Protein AF-A0A962ECX0-F1 (afdb_monomer_lite)

pLDDT: mean 89.33, std 10.64, range [38.94, 97.62]

Structure (mmCIF, N/CA/C/O backbone):
data_AF-A0A962ECX0-F1
#
_entry.id   AF-A0A962ECX0-F1
#
loop_
_atom_site.group_PDB
_atom_site.id
_atom_site.type_symbol
_atom_site.label_atom_id
_atom_site.label_alt_id
_atom_site.label_comp_id
_atom_site.label_asym_id
_atom_site.label_entity_id
_atom_site.label_seq_id
_atom_site.pdbx_PDB_ins_code
_atom_site.Cartn_x
_atom_site.Cartn_y
_atom_site.Cartn_z
_atom_site.occupancy
_atom_site.B_iso_or_equiv
_atom_site.auth_seq_id
_atom_site.auth_comp_id
_atom_site.auth_asym_id
_atom_site.auth_atom_id
_atom_site.pdbx_PDB_model_num
ATOM 1 N N . MET A 1 1 ? -11.578 4.560 13.783 1.00 57.44 1 MET A N 1
ATOM 2 C CA . MET A 1 1 ? -11.262 5.307 12.537 1.00 57.44 1 MET A CA 1
ATOM 3 C C . MET A 1 1 ? -11.001 6.781 12.845 1.00 57.44 1 MET A C 1
ATOM 5 O O . MET A 1 1 ? -11.845 7.440 13.451 1.00 57.44 1 MET A O 1
ATOM 9 N N . LYS A 1 2 ? -9.832 7.320 12.476 1.00 61.72 2 LYS A N 1
ATOM 10 C CA . LYS A 1 2 ? -9.510 8.738 12.712 1.00 61.72 2 LYS A CA 1
ATOM 11 C C . LYS A 1 2 ? -10.185 9.599 11.638 1.00 61.72 2 LYS A C 1
ATOM 13 O O . LYS A 1 2 ? -9.747 9.627 10.499 1.00 61.72 2 LYS A O 1
ATOM 18 N N . ASN A 1 3 ? -11.250 10.307 12.007 1.00 71.25 3 ASN A N 1
ATOM 19 C CA . ASN A 1 3 ? -12.080 11.113 11.099 1.00 71.25 3 ASN A CA 1
ATOM 20 C C . ASN A 1 3 ? -11.451 12.476 10.760 1.00 71.25 3 ASN A C 1
ATOM 22 O O . ASN A 1 3 ? -12.060 13.521 10.999 1.00 71.25 3 ASN A O 1
ATOM 26 N N . ARG A 1 4 ? -10.203 12.489 10.280 1.00 69.62 4 ARG A N 1
ATOM 27 C CA . ARG A 1 4 ? -9.484 13.726 9.954 1.00 69.62 4 ARG A CA 1
ATOM 28 C C . ARG A 1 4 ? -8.612 13.561 8.703 1.00 69.62 4 ARG A C 1
ATOM 30 O O . ARG A 1 4 ? -7.797 12.644 8.690 1.00 69.62 4 ARG A O 1
ATOM 37 N N . PRO A 1 5 ? -8.717 14.476 7.719 1.00 81.88 5 PRO A N 1
ATOM 38 C CA . PRO A 1 5 ? -9.652 15.611 7.658 1.00 81.88 5 PRO A CA 1
ATOM 39 C C . PRO A 1 5 ? -11.097 15.175 7.331 1.00 81.88 5 PRO A C 1
ATOM 41 O O . PRO A 1 5 ? -11.305 14.142 6.701 1.00 81.88 5 PRO A O 1
ATOM 44 N N . ALA A 1 6 ? -12.099 15.967 7.744 1.00 79.50 6 ALA A N 1
ATOM 45 C CA . ALA A 1 6 ? -13.526 15.635 7.583 1.00 79.50 6 ALA A CA 1
ATOM 46 C C . ALA A 1 6 ? -13.921 15.353 6.122 1.00 79.50 6 ALA A C 1
ATOM 48 O O . ALA A 1 6 ? -14.615 14.375 5.859 1.00 79.50 6 ALA A O 1
ATOM 49 N N . ARG A 1 7 ? -13.355 16.115 5.175 1.00 84.12 7 ARG A N 1
ATOM 50 C CA . ARG A 1 7 ? -13.549 15.913 3.730 1.00 84.12 7 ARG A CA 1
ATOM 51 C C . ARG A 1 7 ? -13.239 14.488 3.258 1.00 84.12 7 ARG A C 1
ATOM 53 O O . ARG A 1 7 ? -13.911 13.979 2.376 1.00 84.12 7 ARG A O 1
ATOM 60 N N . VAL A 1 8 ? -12.236 13.826 3.847 1.00 82.38 8 VAL A N 1
ATOM 61 C CA . VAL A 1 8 ? -11.866 12.454 3.453 1.00 82.38 8 VAL A CA 1
ATOM 62 C C . VAL A 1 8 ? -12.942 11.476 3.906 1.00 82.38 8 VAL A C 1
ATOM 64 O O . VAL A 1 8 ? -13.276 10.561 3.167 1.00 82.38 8 VAL A O 1
ATOM 67 N N . ARG A 1 9 ? -13.541 11.699 5.082 1.00 80.12 9 ARG A N 1
ATOM 68 C CA . ARG A 1 9 ? -14.659 10.884 5.568 1.00 80.12 9 ARG A CA 1
ATOM 69 C C . ARG A 1 9 ? -15.898 11.047 4.690 1.00 80.12 9 ARG A C 1
ATOM 71 O O . ARG A 1 9 ? -16.556 10.052 4.421 1.00 80.12 9 ARG A O 1
ATOM 78 N N . GLU A 1 10 ? -16.222 12.271 4.283 1.00 83.44 10 GLU A N 1
ATOM 79 C CA . GLU A 1 10 ? -17.366 12.533 3.400 1.00 83.44 10 GLU A CA 1
ATOM 80 C C . GLU A 1 10 ? -17.214 11.783 2.077 1.00 83.44 10 GLU A C 1
ATOM 82 O O . GLU A 1 10 ? -18.119 11.050 1.693 1.00 83.44 10 GLU A O 1
ATOM 87 N N . GLN A 1 11 ? -16.038 11.859 1.450 1.00 83.94 11 GLN A N 1
ATOM 88 C CA . GLN A 1 11 ? -15.739 11.093 0.235 1.00 83.94 11 GLN A CA 1
ATOM 89 C C . GLN A 1 11 ? -15.819 9.578 0.475 1.00 83.94 11 GLN A C 1
ATOM 91 O O . GLN A 1 11 ? -16.395 8.858 -0.332 1.00 83.94 11 GLN A O 1
ATOM 96 N N . PHE A 1 12 ? -15.334 9.100 1.625 1.00 83.50 12 PHE A N 1
ATOM 97 C CA . PHE A 1 12 ? -15.445 7.689 2.007 1.00 83.50 12 PHE A CA 1
ATOM 98 C C . PHE A 1 12 ? -16.899 7.212 2.123 1.00 83.50 12 PHE A C 1
ATOM 100 O O . PHE A 1 12 ? -17.197 6.057 1.856 1.00 83.50 12 PHE A O 1
ATOM 107 N N . ILE A 1 13 ? -17.811 8.082 2.561 1.00 82.00 13 ILE A N 1
ATOM 108 C CA . ILE A 1 13 ? -19.236 7.747 2.660 1.00 82.00 13 ILE A CA 1
ATOM 109 C C . ILE A 1 13 ? -19.889 7.786 1.276 1.00 82.00 13 ILE A C 1
ATOM 111 O O . ILE A 1 13 ? -20.697 6.919 0.967 1.00 82.00 13 ILE A O 1
ATOM 115 N N . LEU A 1 14 ? -19.536 8.768 0.444 1.00 86.19 14 LEU A N 1
ATOM 116 C CA . LEU A 1 14 ? -20.088 8.910 -0.907 1.00 86.19 14 LEU A CA 1
ATOM 117 C C . LEU A 1 14 ? -19.712 7.746 -1.834 1.00 86.19 14 LEU A C 1
ATOM 119 O O . LEU A 1 14 ? -20.479 7.425 -2.736 1.00 86.19 14 LEU A O 1
ATOM 123 N N . HIS A 1 15 ? -18.556 7.119 -1.609 1.00 83.75 15 HIS A N 1
ATOM 124 C CA . HIS A 1 15 ? -18.034 6.021 -2.427 1.00 83.75 15 HIS A CA 1
ATOM 125 C C . HIS A 1 15 ? -18.056 4.658 -1.713 1.00 83.75 15 HIS A C 1
ATOM 127 O O . HIS A 1 15 ? -17.298 3.758 -2.077 1.00 83.75 15 HIS A O 1
ATOM 133 N N . ASP A 1 16 ? -18.900 4.496 -0.689 1.00 81.56 16 ASP A N 1
ATOM 134 C CA . ASP A 1 16 ? -19.077 3.219 0.017 1.00 81.56 16 ASP A CA 1
ATOM 135 C C . ASP A 1 16 ? -19.418 2.096 -0.990 1.00 81.56 16 ASP A C 1
ATOM 137 O O . ASP A 1 16 ? -20.199 2.297 -1.920 1.00 81.56 16 ASP A O 1
ATOM 141 N N . GLY A 1 17 ? -18.753 0.943 -0.869 1.00 82.38 17 GLY A N 1
ATOM 142 C CA . GLY A 1 17 ? -18.877 -0.176 -1.817 1.00 82.38 17 GLY A CA 1
ATOM 143 C C . GLY A 1 17 ? -18.098 -0.044 -3.138 1.00 82.38 17 GLY A C 1
ATOM 144 O O . GLY A 1 17 ? -18.031 -1.011 -3.888 1.00 82.38 17 GLY A O 1
ATOM 145 N N . HIS A 1 18 ? -17.468 1.103 -3.417 1.00 87.00 18 HIS A N 1
ATOM 146 C CA . HIS A 1 18 ? -16.677 1.345 -4.638 1.00 87.00 18 HIS A CA 1
ATOM 147 C C . HIS A 1 18 ? -15.201 1.663 -4.358 1.00 87.00 18 HIS A C 1
ATOM 149 O O . HIS A 1 18 ? -14.500 2.205 -5.212 1.00 87.00 18 HIS A O 1
ATOM 155 N N . MET A 1 19 ? -14.722 1.362 -3.152 1.00 90.25 19 MET A N 1
ATOM 156 C CA . MET A 1 19 ? -13.347 1.621 -2.736 1.00 90.25 19 MET A CA 1
ATOM 157 C C . MET A 1 19 ? -12.614 0.329 -2.419 1.00 90.25 19 MET A C 1
ATOM 159 O O . MET A 1 19 ? -13.153 -0.571 -1.771 1.00 90.25 19 MET A O 1
ATOM 163 N N . ALA A 1 20 ? -11.339 0.312 -2.790 1.00 93.12 20 ALA A N 1
ATOM 164 C CA . ALA A 1 20 ? -10.423 -0.754 -2.451 1.00 93.12 20 ALA A CA 1
ATOM 165 C C . ALA A 1 20 ? -9.056 -0.199 -2.041 1.00 93.12 20 ALA A C 1
ATOM 167 O O . ALA A 1 20 ? -8.683 0.920 -2.406 1.00 93.12 20 ALA A O 1
ATOM 168 N N . ILE A 1 21 ? -8.300 -1.001 -1.297 1.00 94.56 21 ILE A N 1
ATOM 169 C CA . ILE A 1 21 ? -6.865 -0.801 -1.074 1.00 94.56 21 ILE A CA 1
ATOM 170 C C . ILE A 1 21 ? -6.093 -2.010 -1.591 1.00 94.56 21 ILE A C 1
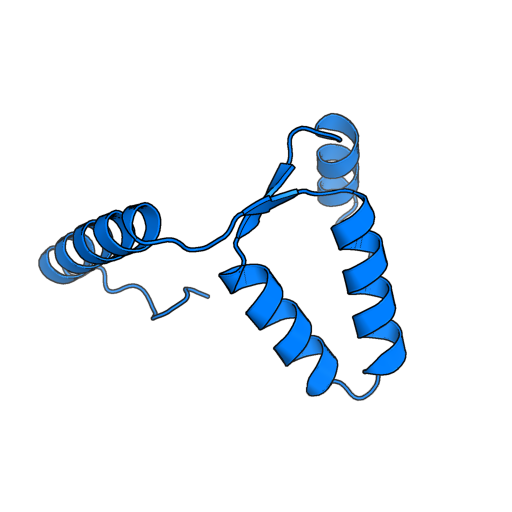ATOM 172 O O . ILE A 1 21 ? -6.623 -3.117 -1.650 1.00 94.56 21 ILE A O 1
ATOM 176 N N . SER A 1 22 ? -4.821 -1.816 -1.928 1.00 95.44 22 SER A N 1
ATOM 177 C CA . SER A 1 22 ? -3.945 -2.942 -2.241 1.00 95.44 22 SER A CA 1
ATOM 178 C C . SER A 1 22 ? -3.506 -3.666 -0.964 1.00 95.44 22 SER A C 1
ATOM 180 O O . SER A 1 22 ? -3.393 -3.071 0.116 1.00 95.44 22 SER A O 1
ATOM 182 N N . GLY A 1 23 ? -3.166 -4.949 -1.101 1.00 95.31 23 GLY A N 1
ATOM 183 C CA . GLY A 1 23 ? -2.516 -5.722 -0.042 1.00 95.31 23 GLY A CA 1
ATOM 184 C C . GLY A 1 23 ? -1.198 -5.095 0.434 1.00 95.31 23 GLY A C 1
ATOM 185 O O . GLY A 1 23 ? -0.849 -5.214 1.608 1.00 95.31 23 GLY A O 1
ATOM 186 N N . VAL A 1 24 ? -0.509 -4.347 -0.438 1.00 93.94 24 VAL A N 1
ATOM 187 C CA . VAL A 1 24 ? 0.684 -3.563 -0.078 1.00 93.94 24 VAL A CA 1
ATOM 188 C C . VAL A 1 24 ? 0.327 -2.502 0.966 1.00 93.94 24 VAL A C 1
ATOM 190 O O . VAL A 1 24 ? 0.928 -2.478 2.040 1.00 93.94 24 VAL A O 1
ATOM 193 N N . THR A 1 25 ? -0.703 -1.687 0.710 1.00 95.12 25 THR A N 1
ATOM 194 C CA . THR A 1 25 ? -1.173 -0.661 1.657 1.00 95.12 25 THR A CA 1
ATOM 195 C C . THR A 1 25 ? -1.650 -1.277 2.972 1.00 95.12 25 THR A C 1
ATOM 197 O O . THR A 1 25 ? -1.372 -0.736 4.044 1.00 95.12 25 THR A O 1
ATOM 200 N N . LEU A 1 26 ? -2.323 -2.432 2.931 1.00 96.00 26 LEU A N 1
ATOM 201 C CA . LEU A 1 26 ? -2.675 -3.159 4.152 1.00 96.00 26 LEU A CA 1
ATOM 202 C C . LEU A 1 26 ? -1.423 -3.548 4.958 1.00 96.00 26 LEU A C 1
ATOM 204 O O . LEU A 1 26 ? -1.381 -3.327 6.171 1.00 96.00 26 LEU A O 1
ATOM 208 N N . GLY A 1 27 ? -0.386 -4.065 4.295 1.00 95.38 27 GLY A N 1
ATOM 209 C CA . GLY A 1 27 ? 0.895 -4.380 4.926 1.00 95.38 27 GLY A CA 1
ATOM 210 C C . GLY A 1 27 ? 1.521 -3.171 5.630 1.00 95.38 27 GLY A C 1
ATOM 211 O O . GLY A 1 27 ? 1.952 -3.277 6.781 1.00 95.38 27 GLY A O 1
ATOM 212 N N . GLU A 1 28 ? 1.503 -1.998 4.994 1.00 95.12 28 GLU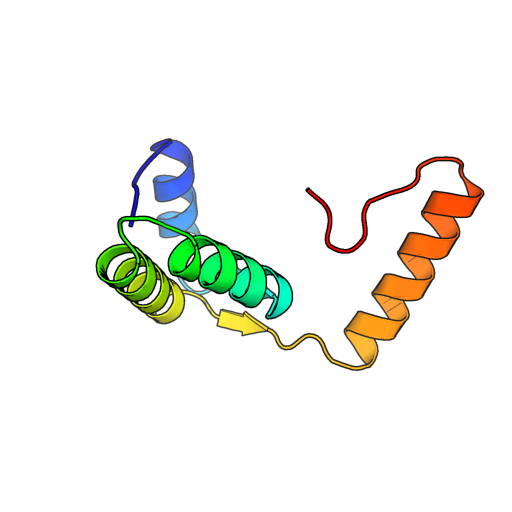 A N 1
ATOM 213 C CA . GLU A 1 28 ? 2.002 -0.755 5.595 1.00 95.12 28 GLU A CA 1
ATOM 214 C C . GLU A 1 28 ? 1.197 -0.321 6.827 1.00 95.12 28 GLU A C 1
ATOM 216 O O . GLU A 1 28 ? 1.780 0.082 7.843 1.00 95.12 28 GLU A O 1
ATOM 221 N N . LEU A 1 29 ? -0.135 -0.425 6.764 1.00 95.94 29 LEU A N 1
ATOM 222 C CA . LEU A 1 29 ? -1.023 -0.100 7.882 1.00 95.94 29 LEU A CA 1
ATOM 223 C C . LEU A 1 29 ? -0.750 -1.011 9.084 1.00 95.94 29 LEU A C 1
ATOM 225 O O . LEU A 1 29 ? -0.585 -0.515 10.204 1.00 95.94 29 LEU A O 1
ATOM 229 N N . VAL A 1 30 ? -0.655 -2.324 8.858 1.00 97.00 30 VAL A N 1
ATOM 230 C CA . VAL A 1 30 ? -0.365 -3.310 9.910 1.00 97.00 30 VAL A CA 1
ATOM 231 C C . VAL A 1 30 ? 1.022 -3.072 10.501 1.00 97.00 30 VAL A C 1
ATOM 233 O O . VAL A 1 30 ? 1.156 -2.987 11.722 1.00 97.00 30 VAL A O 1
ATOM 236 N N . TYR A 1 31 ? 2.042 -2.859 9.666 1.00 96.50 31 TYR A N 1
ATOM 237 C CA . TYR A 1 31 ? 3.388 -2.518 10.130 1.00 96.50 31 TYR A CA 1
ATOM 238 C C . TYR A 1 31 ? 3.392 -1.258 11.013 1.00 96.50 31 TYR A C 1
ATOM 240 O O . TYR A 1 31 ? 3.997 -1.234 12.092 1.00 96.50 31 TYR A O 1
ATOM 248 N N . GLY A 1 32 ? 2.677 -0.210 10.591 1.00 96.00 32 GLY A N 1
ATOM 249 C CA . GLY A 1 32 ? 2.515 1.021 11.362 1.00 96.00 32 GLY A CA 1
ATOM 250 C C . GLY A 1 32 ? 1.800 0.801 12.700 1.00 96.00 32 GLY A C 1
ATOM 251 O O . GLY A 1 32 ? 2.190 1.389 13.715 1.00 96.00 32 GLY A O 1
ATOM 252 N N . ALA A 1 33 ? 0.782 -0.063 12.733 1.00 97.12 33 ALA A N 1
ATOM 253 C CA . ALA A 1 33 ? 0.086 -0.436 13.959 1.00 97.12 33 ALA A CA 1
ATOM 254 C C . ALA A 1 33 ? 0.996 -1.211 14.923 1.00 97.12 33 ALA A C 1
ATOM 256 O O . ALA A 1 33 ? 1.069 -0.848 16.099 1.00 97.12 33 ALA A O 1
ATOM 257 N N . GLU A 1 34 ? 1.736 -2.205 14.431 1.00 97.31 34 GLU A N 1
ATOM 258 C CA . GLU A 1 34 ? 2.649 -3.048 15.215 1.00 97.31 34 GLU A CA 1
ATOM 259 C C . GLU A 1 34 ? 3.770 -2.254 15.897 1.00 97.31 34 GLU A C 1
ATOM 261 O O . GLU A 1 34 ? 4.121 -2.527 17.053 1.00 97.31 34 GLU A O 1
ATOM 266 N N . ARG A 1 35 ? 4.287 -1.222 15.217 1.00 97.56 35 ARG A N 1
ATOM 267 C CA . ARG A 1 35 ? 5.311 -0.309 15.752 1.00 97.56 35 ARG A CA 1
ATOM 268 C C . ARG A 1 35 ? 4.775 0.772 16.691 1.00 97.56 35 ARG A C 1
ATOM 270 O O . ARG A 1 35 ? 5.563 1.495 17.298 1.00 97.56 35 ARG A O 1
ATOM 277 N N . SER A 1 36 ? 3.461 0.932 16.797 1.00 96.31 36 SER A N 1
ATOM 278 C CA . SER A 1 36 ? 2.860 1.994 17.598 1.00 96.31 36 SER A CA 1
ATOM 279 C C . SER A 1 36 ? 2.775 1.631 19.080 1.00 96.31 36 SER A C 1
ATOM 281 O O . SER A 1 36 ? 2.461 0.499 19.442 1.00 96.31 36 SER A O 1
ATOM 283 N N . SER A 1 37 ? 2.885 2.637 19.954 1.00 96.31 37 SER A N 1
ATOM 284 C CA . SER A 1 37 ? 2.537 2.509 21.379 1.00 96.31 37 SER A CA 1
ATOM 285 C C . SER A 1 37 ? 1.064 2.142 21.619 1.00 96.31 37 SER A C 1
ATOM 287 O O . SER A 1 37 ? 0.709 1.679 22.699 1.00 96.31 37 SER A O 1
ATOM 289 N N . ARG A 1 38 ? 0.193 2.322 20.613 1.00 96.12 38 ARG A N 1
ATOM 290 C CA . ARG A 1 38 ? -1.242 1.985 20.648 1.00 96.12 38 ARG A CA 1
ATOM 291 C C . ARG A 1 38 ? -1.593 0.793 19.753 1.00 96.12 38 ARG A C 1
ATOM 293 O O . ARG A 1 38 ? -2.657 0.790 19.136 1.00 96.12 38 ARG A O 1
ATOM 300 N N . ARG A 1 39 ? -0.719 -0.218 19.686 1.00 96.94 39 ARG A N 1
ATOM 301 C CA . ARG A 1 39 ? -0.854 -1.402 18.815 1.00 96.94 39 ARG A CA 1
ATOM 302 C C . ARG A 1 39 ? -2.273 -1.969 18.751 1.00 96.94 39 ARG A C 1
ATOM 304 O O . ARG A 1 39 ? -2.891 -1.943 17.694 1.00 96.94 39 ARG A O 1
ATOM 311 N N . ARG A 1 40 ? -2.819 -2.419 19.889 1.00 96.81 40 ARG A N 1
ATOM 312 C CA . ARG A 1 40 ? -4.137 -3.080 19.939 1.00 96.81 40 ARG A CA 1
ATOM 313 C C . ARG A 1 40 ? -5.267 -2.189 19.420 1.00 96.81 40 ARG A C 1
ATOM 315 O O . ARG A 1 40 ? -6.166 -2.675 18.748 1.00 96.81 40 ARG A O 1
ATOM 322 N N . THR A 1 41 ? -5.233 -0.897 19.735 1.00 96.62 41 THR A N 1
ATOM 323 C CA . THR A 1 41 ? -6.242 0.057 19.255 1.00 96.62 41 THR A CA 1
ATOM 324 C C . THR A 1 41 ? -6.121 0.274 17.751 1.00 96.62 41 THR A C 1
ATOM 326 O O . THR A 1 41 ? -7.132 0.275 17.060 1.00 96.62 41 THR A O 1
ATOM 329 N N . ASN A 1 42 ? -4.899 0.414 17.234 1.00 96.31 42 ASN A N 1
ATOM 330 C CA . ASN A 1 42 ? -4.681 0.639 15.807 1.00 96.31 42 ASN A CA 1
ATOM 331 C C . ASN A 1 42 ? -5.046 -0.592 14.965 1.00 96.31 42 ASN A C 1
ATOM 333 O O . ASN A 1 42 ? -5.643 -0.425 13.910 1.00 96.31 42 ASN A O 1
ATOM 337 N N . LEU A 1 43 ? -4.743 -1.808 15.431 1.00 97.06 43 LEU A N 1
ATOM 338 C CA . LEU A 1 43 ? -5.153 -3.035 14.738 1.00 97.06 43 LEU A CA 1
ATOM 339 C C . LEU A 1 43 ? -6.680 -3.138 14.636 1.00 97.06 43 LEU A C 1
ATOM 341 O O . LEU A 1 43 ? -7.201 -3.359 13.551 1.00 97.06 43 LEU A O 1
ATOM 345 N N . LYS A 1 44 ? -7.406 -2.846 15.722 1.00 96.62 44 LYS A N 1
ATOM 346 C CA . LYS A 1 44 ? -8.879 -2.791 15.698 1.00 96.62 44 LYS A CA 1
ATOM 347 C C . LYS A 1 44 ? -9.429 -1.724 14.750 1.00 96.62 44 LYS A C 1
ATOM 349 O O . LYS A 1 44 ? -10.453 -1.929 14.101 1.00 96.62 44 LYS A O 1
ATOM 354 N N . ASP A 1 45 ? -8.770 -0.568 14.683 1.00 94.81 45 ASP A N 1
ATOM 355 C CA . ASP A 1 45 ? -9.133 0.484 13.731 1.00 94.81 45 ASP A CA 1
ATOM 356 C C . ASP A 1 45 ? -8.932 0.022 12.277 1.00 94.81 45 ASP A C 1
ATOM 358 O O . ASP A 1 45 ? -9.752 0.368 11.427 1.00 94.81 45 ASP A O 1
ATOM 362 N N . ILE A 1 46 ? -7.881 -0.759 11.997 1.00 95.38 46 ILE A N 1
ATOM 363 C CA . ILE A 1 46 ? -7.628 -1.355 10.677 1.00 95.38 46 ILE A CA 1
ATOM 364 C C . ILE A 1 46 ? -8.694 -2.404 10.359 1.00 95.38 46 ILE A C 1
ATOM 366 O O . ILE A 1 46 ? -9.306 -2.322 9.303 1.00 95.38 46 ILE A O 1
ATOM 370 N N . GLU A 1 47 ? -8.997 -3.324 11.275 1.00 94.50 47 GLU A N 1
ATOM 371 C CA . GLU A 1 47 ? -10.070 -4.317 11.093 1.00 94.50 47 GLU A CA 1
ATOM 372 C C . GLU A 1 47 ? -11.416 -3.647 10.775 1.00 94.50 47 GLU A C 1
ATOM 374 O O . GLU A 1 47 ? -12.128 -4.057 9.862 1.00 94.50 47 GLU A O 1
ATOM 379 N N . SER A 1 48 ? -11.735 -2.555 11.477 1.00 91.75 48 SER A N 1
ATOM 380 C CA . SER A 1 48 ? -12.960 -1.782 11.234 1.00 91.75 48 SER A CA 1
ATOM 381 C C . SER A 1 48 ? -12.983 -1.116 9.855 1.00 91.75 48 SER A C 1
ATOM 383 O O . SER A 1 48 ? -14.056 -0.920 9.289 1.00 91.75 48 SER A O 1
ATOM 385 N N . LEU A 1 49 ? -11.819 -0.727 9.327 1.00 90.12 49 LEU A N 1
ATOM 386 C CA . LEU A 1 49 ? -11.693 -0.196 7.972 1.00 90.12 49 LEU A CA 1
ATOM 387 C C . LEU A 1 49 ? -11.904 -1.309 6.940 1.00 90.12 49 LEU A C 1
ATOM 389 O O . LEU A 1 49 ? -12.690 -1.126 6.016 1.00 90.12 49 LEU A O 1
ATOM 393 N N . LEU A 1 50 ? -11.258 -2.462 7.136 1.00 91.50 50 LEU A N 1
ATOM 394 C CA . LEU A 1 50 ? -11.351 -3.623 6.244 1.00 91.50 50 LEU A CA 1
ATOM 395 C C . LEU A 1 50 ? -12.762 -4.207 6.150 1.00 91.50 50 LEU A C 1
ATOM 397 O O . LEU A 1 50 ? -13.115 -4.792 5.137 1.00 91.50 50 LEU A O 1
ATOM 401 N N . ALA A 1 51 ? -13.602 -4.000 7.163 1.00 90.25 51 ALA A N 1
ATOM 402 C CA . ALA A 1 51 ? -15.014 -4.364 7.095 1.00 90.25 51 ALA A CA 1
ATOM 403 C C . ALA A 1 51 ? -15.825 -3.540 6.068 1.00 90.25 51 ALA A C 1
ATOM 405 O O . ALA A 1 51 ? -16.988 -3.855 5.830 1.00 90.25 51 ALA A O 1
ATOM 406 N 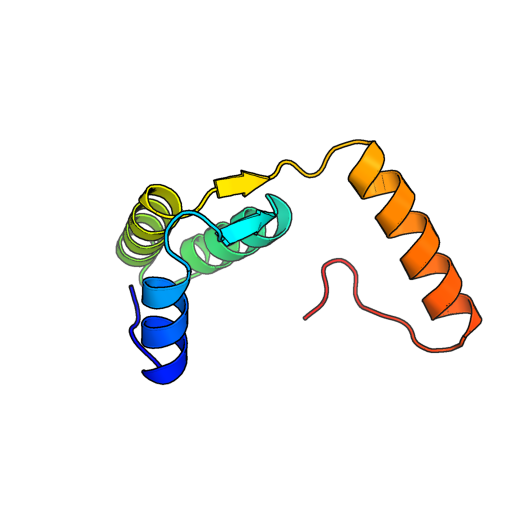N . ARG A 1 52 ? -15.260 -2.458 5.510 1.00 86.81 52 ARG A N 1
ATOM 407 C CA . ARG A 1 52 ? -15.973 -1.487 4.657 1.00 86.81 52 ARG A CA 1
ATOM 408 C C . ARG A 1 52 ? -15.329 -1.254 3.291 1.00 86.81 52 ARG A C 1
ATOM 410 O O . ARG A 1 52 ? -15.903 -0.530 2.484 1.00 86.81 52 ARG A O 1
ATOM 417 N N . ILE A 1 53 ? -14.144 -1.806 3.049 1.00 91.00 53 ILE A N 1
ATOM 418 C CA . ILE A 1 53 ? -13.422 -1.662 1.783 1.00 91.00 53 ILE A CA 1
ATOM 419 C C . ILE A 1 53 ? -12.900 -3.010 1.322 1.00 91.00 53 ILE A C 1
ATOM 421 O O . ILE A 1 53 ? -12.568 -3.867 2.139 1.00 91.00 53 ILE A O 1
ATOM 425 N N . GLU A 1 54 ? -12.783 -3.169 0.013 1.00 93.50 54 GLU A N 1
ATOM 426 C CA . GLU A 1 54 ? -12.169 -4.355 -0.562 1.00 93.50 54 GLU A CA 1
ATOM 427 C C . GLU A 1 54 ? -10.638 -4.290 -0.441 1.00 93.50 54 GLU A C 1
ATOM 429 O O . GLU A 1 54 ? -10.029 -3.217 -0.508 1.00 93.50 54 GLU A O 1
ATOM 434 N N . VAL A 1 55 ? -10.004 -5.448 -0.255 1.00 94.94 55 VAL A N 1
ATOM 435 C CA . VAL A 1 55 ? -8.547 -5.581 -0.334 1.00 94.94 55 VAL A CA 1
ATOM 436 C C . VAL A 1 55 ? -8.216 -6.361 -1.590 1.00 94.94 55 VAL A C 1
ATOM 438 O O . VAL A 1 55 ? -8.541 -7.541 -1.691 1.00 94.94 55 VAL A O 1
ATOM 441 N N . LEU A 1 56 ? -7.542 -5.703 -2.527 1.00 95.75 56 LEU A N 1
ATOM 442 C CA . LEU A 1 56 ? -7.074 -6.329 -3.755 1.00 95.75 56 LEU A CA 1
ATOM 443 C C . LEU A 1 56 ? -5.684 -6.919 -3.531 1.00 95.75 56 LEU A C 1
ATOM 445 O O . LEU A 1 56 ? -4.775 -6.250 -3.025 1.00 95.75 56 LEU A O 1
ATOM 449 N N . ASN A 1 57 ? -5.520 -8.182 -3.912 1.00 94.12 57 ASN A N 1
ATOM 450 C CA . ASN A 1 57 ? -4.229 -8.851 -3.852 1.00 94.12 57 ASN A CA 1
ATOM 451 C C . ASN A 1 57 ? -3.252 -8.209 -4.841 1.00 94.12 57 ASN A C 1
ATOM 453 O O . ASN A 1 57 ? -3.639 -7.759 -5.914 1.00 94.12 57 ASN A O 1
ATOM 457 N N . PHE A 1 58 ? -1.976 -8.172 -4.464 1.00 93.12 58 PHE A N 1
ATOM 458 C CA . PHE A 1 58 ? -0.910 -7.826 -5.395 1.00 93.12 58 PHE A CA 1
ATOM 459 C C . PHE A 1 58 ? -0.453 -9.116 -6.075 1.00 93.12 58 PHE A C 1
ATOM 461 O O . PHE A 1 58 ? 0.339 -9.869 -5.507 1.00 93.12 58 PHE A O 1
ATOM 468 N N . ASP A 1 59 ? -1.049 -9.407 -7.223 1.00 94.94 59 ASP A N 1
ATOM 469 C CA . ASP A 1 59 ? -0.818 -10.616 -8.007 1.00 94.94 59 ASP A CA 1
ATOM 470 C C . ASP A 1 59 ? 0.210 -10.395 -9.128 1.00 94.94 59 ASP A C 1
ATOM 472 O O . ASP A 1 59 ? 0.871 -9.353 -9.208 1.00 94.94 59 ASP A O 1
ATOM 476 N N . ASP A 1 60 ? 0.378 -11.406 -9.981 1.00 97.38 60 ASP A N 1
ATOM 477 C CA . ASP A 1 60 ? 1.367 -11.387 -11.056 1.00 97.38 60 ASP A CA 1
ATOM 478 C C . ASP A 1 60 ? 1.101 -10.255 -12.060 1.00 97.38 60 ASP A C 1
ATOM 480 O O . ASP A 1 60 ? 2.041 -9.582 -12.486 1.00 97.38 60 ASP A O 1
ATOM 484 N N . GLU A 1 61 ? -0.162 -9.989 -12.410 1.00 96.38 61 GLU A N 1
ATOM 485 C CA . GLU A 1 61 ? -0.524 -8.909 -13.337 1.00 96.38 61 GLU A CA 1
ATOM 486 C C . GLU A 1 61 ? -0.151 -7.541 -12.749 1.00 96.38 61 GLU A C 1
ATOM 488 O O . GLU A 1 61 ? 0.526 -6.738 -13.406 1.00 96.38 61 GLU A O 1
ATOM 493 N N . ALA A 1 62 ? -0.482 -7.307 -11.473 1.00 95.12 62 ALA A N 1
ATOM 494 C CA . ALA A 1 62 ? -0.061 -6.107 -10.756 1.00 95.12 62 ALA A CA 1
ATOM 495 C C . ALA A 1 62 ? 1.474 -5.971 -10.703 1.00 95.12 62 ALA A C 1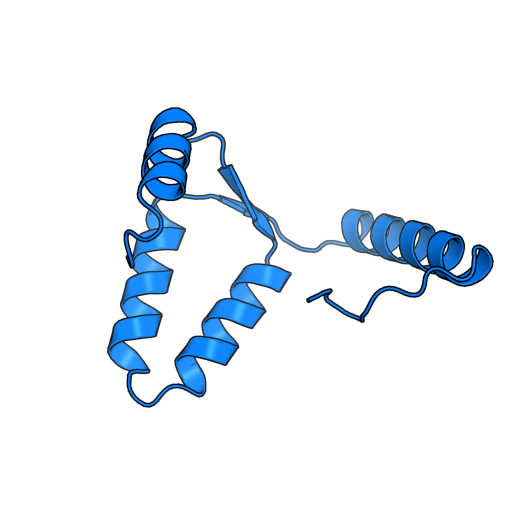
ATOM 497 O O . ALA A 1 62 ? 2.007 -4.868 -10.870 1.00 95.12 62 ALA A O 1
ATOM 498 N N . ALA A 1 63 ? 2.199 -7.081 -10.525 1.00 94.75 63 ALA A N 1
ATOM 499 C CA . ALA A 1 63 ? 3.660 -7.099 -10.494 1.00 94.75 63 ALA A CA 1
ATOM 500 C C . ALA A 1 63 ? 4.288 -6.7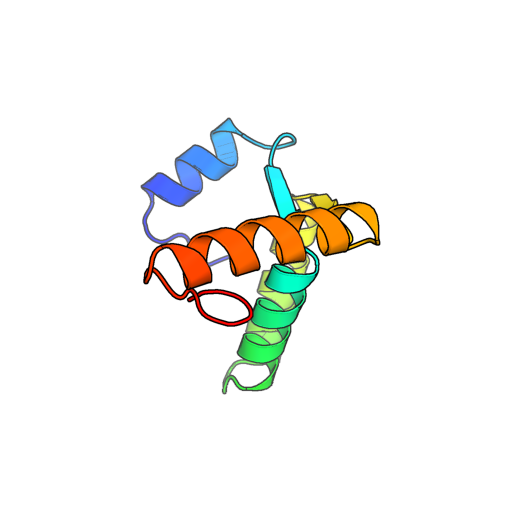17 -11.845 1.00 94.75 63 ALA A C 1
ATOM 502 O O . ALA A 1 63 ? 5.232 -5.917 -11.878 1.00 94.75 63 ALA A O 1
ATOM 503 N N . TYR A 1 64 ? 3.756 -7.234 -12.958 1.00 97.62 64 TYR A N 1
ATOM 504 C CA . TYR A 1 64 ? 4.219 -6.871 -14.301 1.00 97.62 64 TYR A CA 1
ATOM 505 C C . TYR A 1 64 ? 4.018 -5.380 -14.582 1.00 97.62 64 TYR A C 1
ATOM 507 O O . TYR A 1 64 ? 4.965 -4.704 -15.001 1.00 97.62 64 TYR A O 1
ATOM 515 N N . HIS A 1 65 ? 2.831 -4.844 -14.286 1.00 95.56 65 HIS A N 1
ATOM 516 C CA . HIS A 1 65 ? 2.551 -3.417 -14.456 1.00 95.56 65 HIS A CA 1
ATOM 517 C C . HIS A 1 65 ? 3.442 -2.538 -13.573 1.00 95.56 65 HIS A C 1
ATOM 519 O O . HIS A 1 65 ? 3.997 -1.544 -14.047 1.00 95.56 65 HIS A O 1
ATOM 525 N N . PHE A 1 66 ? 3.636 -2.918 -12.309 1.00 93.56 66 PHE A N 1
ATOM 526 C CA . PHE A 1 66 ? 4.530 -2.207 -11.397 1.00 93.56 66 PHE A CA 1
ATOM 527 C C . PHE A 1 66 ? 5.957 -2.114 -11.952 1.00 93.56 66 PHE A C 1
ATOM 529 O O . PHE A 1 66 ? 6.550 -1.032 -11.967 1.00 93.56 66 PHE A O 1
ATOM 536 N N . GLY A 1 67 ? 6.504 -3.232 -12.438 1.00 93.69 67 GLY A N 1
ATOM 537 C CA . GLY A 1 67 ? 7.851 -3.279 -13.004 1.00 93.69 67 GLY A CA 1
ATOM 538 C C . GLY A 1 67 ? 8.013 -2.368 -14.223 1.00 93.69 67 GLY A C 1
ATOM 539 O O . GLY A 1 67 ? 8.990 -1.620 -14.299 1.00 93.69 67 GLY A O 1
ATOM 540 N N . GLN A 1 68 ? 7.038 -2.388 -15.138 1.00 96.44 68 GLN A N 1
ATOM 541 C CA . GLN A 1 68 ? 7.023 -1.536 -16.332 1.00 96.44 68 GLN A CA 1
ATOM 542 C C . GLN A 1 68 ? 7.025 -0.049 -15.966 1.00 96.44 68 GLN A C 1
ATOM 544 O O . GLN A 1 68 ? 7.943 0.680 -16.345 1.00 96.44 68 GLN A O 1
ATOM 549 N N . VAL A 1 69 ? 6.049 0.385 -15.160 1.00 94.75 69 VAL A N 1
ATOM 550 C CA . VAL A 1 69 ? 5.898 1.795 -14.765 1.00 94.75 69 VAL A CA 1
ATOM 551 C C . VAL A 1 69 ? 7.144 2.292 -14.036 1.00 94.75 69 VAL A C 1
ATOM 553 O O . VAL A 1 69 ? 7.647 3.382 -14.317 1.00 94.75 69 VAL A O 1
ATOM 556 N N . ARG A 1 70 ? 7.694 1.484 -13.124 1.00 92.94 70 ARG A N 1
ATOM 557 C CA . ARG A 1 70 ? 8.899 1.857 -12.382 1.00 92.94 70 ARG A CA 1
ATOM 558 C C . ARG A 1 70 ? 10.106 2.011 -13.308 1.00 92.94 70 ARG A C 1
ATOM 560 O O . ARG A 1 70 ? 10.831 2.995 -13.180 1.00 92.94 70 ARG A O 1
ATOM 567 N N . ALA A 1 71 ? 10.320 1.088 -14.244 1.00 94.31 71 ALA A N 1
ATOM 568 C CA . ALA A 1 71 ? 11.423 1.178 -15.201 1.00 94.31 71 ALA A CA 1
ATOM 569 C C . ALA A 1 71 ? 11.321 2.436 -16.081 1.00 94.31 71 ALA A C 1
ATOM 571 O O . ALA A 1 71 ? 12.315 3.144 -16.261 1.00 94.31 71 ALA A O 1
ATOM 572 N N . GLU A 1 72 ? 10.120 2.760 -16.567 1.00 95.56 72 GLU A N 1
ATOM 573 C CA . GLU A 1 72 ? 9.866 3.974 -17.351 1.00 95.56 72 GLU A CA 1
ATOM 574 C C . GLU A 1 72 ? 10.158 5.253 -16.559 1.00 95.56 72 GLU A C 1
ATOM 576 O O . GLU A 1 72 ? 10.805 6.174 -17.064 1.00 95.56 72 GLU A O 1
ATOM 581 N N . LEU A 1 73 ? 9.713 5.316 -15.304 1.00 94.25 73 LEU A N 1
ATOM 582 C CA . LEU A 1 73 ? 9.948 6.460 -14.425 1.00 94.25 73 LEU A CA 1
ATOM 583 C C . LEU A 1 73 ? 11.439 6.656 -14.126 1.00 94.25 73 LEU A C 1
ATOM 585 O O . LEU A 1 73 ? 11.942 7.779 -14.216 1.00 94.25 73 LEU A O 1
ATOM 589 N N . TYR A 1 74 ? 12.171 5.570 -13.871 1.00 93.88 74 TYR A N 1
ATOM 590 C CA . TYR A 1 74 ? 13.627 5.615 -13.724 1.00 93.88 74 TYR A CA 1
ATOM 591 C C . TYR A 1 74 ? 14.322 6.114 -14.994 1.00 93.88 74 TYR A C 1
ATOM 593 O O . TYR A 1 74 ? 15.179 6.994 -14.909 1.00 93.88 74 TYR A O 1
ATOM 601 N N . ALA A 1 75 ? 13.933 5.611 -16.169 1.00 95.19 75 ALA A N 1
ATOM 602 C CA . ALA A 1 75 ? 14.501 6.042 -17.447 1.00 95.19 75 ALA A CA 1
ATOM 603 C C . ALA A 1 75 ? 14.265 7.538 -17.724 1.00 95.19 75 ALA A C 1
ATOM 605 O O . ALA A 1 75 ? 15.083 8.193 -18.368 1.00 95.19 75 ALA A O 1
ATOM 606 N N . ARG A 1 76 ? 13.172 8.098 -17.195 1.00 95.62 76 ARG A N 1
ATOM 607 C CA . ARG A 1 76 ? 12.825 9.525 -17.285 1.00 95.62 76 ARG A CA 1
ATOM 608 C C . ARG A 1 76 ? 13.482 10.398 -16.210 1.00 95.62 76 ARG A C 1
ATOM 610 O O . ARG A 1 76 ? 13.215 11.597 -16.177 1.00 95.62 76 ARG A O 1
ATOM 617 N N . GLY A 1 77 ? 14.308 9.830 -15.329 1.00 93.94 77 GLY A N 1
ATOM 618 C CA . GLY A 1 77 ? 14.929 10.562 -14.221 1.00 93.94 77 GLY A CA 1
ATOM 619 C C . GLY A 1 77 ? 13.946 10.962 -13.114 1.00 93.94 77 GLY A C 1
ATOM 620 O O . GLY A 1 77 ? 14.223 11.893 -12.363 1.00 93.94 77 GLY A O 1
ATOM 621 N N . LEU A 1 78 ? 12.808 10.268 -13.008 1.00 91.69 78 LEU A N 1
ATOM 622 C CA . LEU A 1 78 ? 11.768 10.481 -11.998 1.00 91.69 78 LEU A CA 1
ATOM 623 C C . LEU A 1 78 ? 11.666 9.252 -11.080 1.00 91.69 78 LEU A C 1
ATOM 625 O O . LEU A 1 78 ? 10.646 8.566 -11.101 1.00 91.69 78 LEU A O 1
ATOM 629 N N . PRO A 1 79 ? 12.717 8.908 -10.314 1.00 85.75 79 PRO A N 1
ATOM 630 C CA . PRO A 1 79 ? 12.676 7.729 -9.467 1.00 85.75 79 PRO A CA 1
ATOM 631 C C . PRO A 1 79 ? 11.586 7.876 -8.407 1.00 85.75 79 PRO A C 1
ATOM 633 O O . PRO A 1 79 ? 11.491 8.896 -7.725 1.00 85.75 79 PRO A O 1
ATOM 636 N N . ILE A 1 80 ? 10.805 6.815 -8.265 1.00 85.25 80 ILE A N 1
ATOM 637 C CA . ILE A 1 80 ? 9.818 6.643 -7.210 1.00 85.25 80 ILE A CA 1
ATOM 638 C C . ILE A 1 80 ? 10.339 5.536 -6.267 1.00 85.25 80 ILE A C 1
ATOM 640 O O . ILE A 1 80 ? 11.071 4.625 -6.680 1.00 85.25 80 ILE A O 1
ATOM 644 N N . GLY A 1 81 ? 10.089 5.689 -4.977 1.00 79.06 81 GLY A N 1
ATOM 645 C CA . GLY A 1 81 ? 10.370 4.731 -3.917 1.00 79.06 81 GLY A CA 1
ATOM 646 C C . GLY A 1 81 ? 9.764 3.336 -4.127 1.00 79.06 81 GLY A C 1
ATOM 647 O O . GLY A 1 81 ? 9.068 3.010 -5.078 1.00 79.06 81 GLY A O 1
ATOM 648 N N . SER A 1 82 ? 10.113 2.408 -3.238 1.00 71.06 82 SER A N 1
ATOM 649 C CA . SER A 1 82 ? 9.808 0.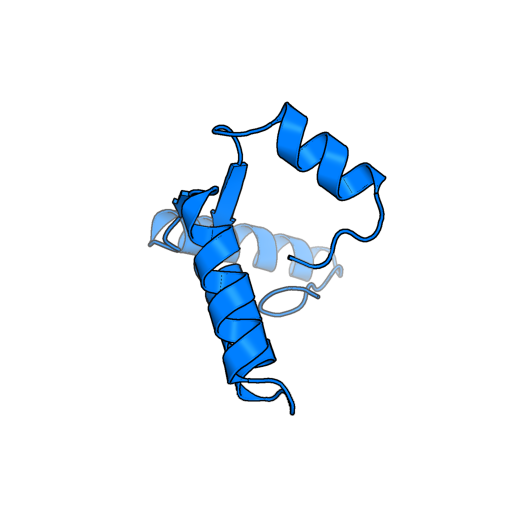986 -3.467 1.00 71.06 82 SER A CA 1
ATOM 650 C C . SER A 1 82 ? 8.336 0.609 -3.258 1.00 71.06 82 SER A C 1
ATOM 652 O O . SER A 1 82 ? 7.880 -0.339 -3.886 1.00 71.06 82 SER A O 1
ATOM 654 N N . TYR A 1 83 ? 7.625 1.332 -2.390 1.00 67.44 83 TYR A N 1
ATOM 655 C CA . TYR A 1 83 ? 6.184 1.177 -2.101 1.00 67.44 83 TYR A CA 1
ATOM 656 C C . TYR A 1 83 ? 5.426 2.514 -2.193 1.00 67.44 83 TYR A C 1
ATOM 658 O O . TYR A 1 83 ? 4.293 2.627 -1.755 1.00 67.44 83 TYR A O 1
ATOM 666 N N . ASP A 1 84 ? 6.128 3.518 -2.700 1.00 58.03 84 ASP A N 1
ATOM 667 C CA . ASP A 1 84 ? 5.953 4.958 -2.555 1.00 58.03 84 ASP A CA 1
ATOM 668 C C . ASP A 1 84 ? 5.112 5.586 -1.441 1.00 58.03 84 ASP A C 1
ATOM 670 O O . ASP A 1 84 ? 3.882 5.575 -1.425 1.00 58.03 84 ASP A O 1
ATOM 674 N N . ARG A 1 85 ? 5.895 6.293 -0.612 1.00 38.94 85 ARG A N 1
ATOM 675 C CA . ARG A 1 85 ? 5.600 7.460 0.216 1.00 38.94 85 ARG A CA 1
ATOM 676 C C . ARG A 1 85 ? 6.135 8.713 -0.462 1.00 38.94 85 ARG A C 1
ATOM 678 O O . ARG A 1 85 ? 7.213 8.589 -1.080 1.00 38.94 85 ARG A O 1
#

Sequence (85 aa):
MKNRPARVREQFILHDGHMAISGVTLGELVYGAERSSRRRTNLKDIESLLARIEVLNFDDEAAYHFGQVRAELYARGLPIGSYDR

Radius of gyration: 15.64 Å; chains: 1; bounding box: 35×27×39 Å

Secondary structure (DSSP, 8-state):
----SHHHHHHHHHTTTS-EEEHHHHHHHHHHHHTSTTHHHHHHHHHHHHTTSEEE---HHHHHHHHHHHHHHHHTT----SS--

Foldseek 3Di:
DPCPPVVVVVVLVVCFPPAEDEPLVLVVQLVVLVPDPNNVVSVVVSVVVCVTHHYHYCDPVVVVVVVVVQVVCVVVVNHADDSHD